Protein AF-A0A176WKT1-F1 (afdb_monomer_lite)

Radius of gyration: 21.12 Å; chains: 1; bounding box: 50×40×66 Å

pLDDT: mean 72.44, std 17.34, range [36.59, 93.56]

Foldseek 3Di:
DDPDDPPPVLVVQLVVVQVVLLVLVVVLVVVVVVVVVVVVVVVPDPDPDDDDPDDDPDDDDDDPVSNVSNVVSVVVVVVCVVVVSYDPVSVVVSVVVVVVVVVVVVVVVVVVD

Secondary structure (DSSP, 8-state):
-----S-HHHHHHHHHHHHHHHHHHHHHHHHHHHHHHHHHHHHTS-------------SSS---HHHHHHHHHHHHHHHHHHTT-S-HHHHHHHHHHHHHHHHHHHHHHHT--

Sequence (113 aa):
MSAGGPDKSQAKRVELWTKDVLEYAQSLLDEFCTIQAASITSRHSPKPVHGSDVGQSSTEVGESELQVKWRYLLRLAHWHHSEGLLHRVQLVDWALKQLQVDVRSLSTLSIAF

Organism: NCBI:txid1480154

Structure (mmCIF, N/CA/C/O backbone):
data_AF-A0A176WKT1-F1
#
_entry.id   AF-A0A176WKT1-F1
#
loop_
_atom_site.group_PDB
_atom_site.id
_atom_site.type_symbol
_atom_site.label_atom_id
_atom_site.label_alt_id
_atom_site.label_comp_id
_atom_site.label_asym_id
_atom_site.label_entity_id
_atom_site.label_seq_id
_atom_site.pdbx_PDB_ins_code
_atom_site.Cartn_x
_atom_site.Cartn_y
_atom_site.Cartn_z
_atom_site.occupancy
_atom_site.B_iso_or_equiv
_atom_site.auth_seq_id
_atom_site.auth_comp_id
_atom_site.auth_asym_id
_atom_site.auth_atom_id
_atom_site.pdbx_PDB_model_num
ATOM 1 N N . MET A 1 1 ? 24.900 -1.498 -30.619 1.00 36.59 1 MET A N 1
ATOM 2 C CA . MET A 1 1 ? 23.483 -1.609 -30.214 1.00 36.59 1 MET A CA 1
ATOM 3 C C . MET A 1 1 ? 23.472 -2.289 -28.857 1.00 36.59 1 MET A C 1
ATOM 5 O O . MET A 1 1 ? 23.759 -3.475 -28.801 1.00 36.59 1 MET A O 1
ATOM 9 N N . SER A 1 2 ? 23.307 -1.543 -27.762 1.00 42.59 2 SER A N 1
ATOM 10 C CA . SER A 1 2 ? 23.298 -2.156 -26.429 1.00 42.59 2 SER A CA 1
ATOM 11 C C . SER A 1 2 ? 21.880 -2.639 -26.149 1.00 42.59 2 SER A C 1
ATOM 13 O O . SER A 1 2 ? 21.017 -1.852 -25.768 1.00 42.59 2 SER A O 1
ATOM 15 N N . ALA A 1 3 ? 21.616 -3.914 -26.427 1.00 53.72 3 ALA A N 1
ATOM 16 C CA . ALA A 1 3 ? 20.428 -4.586 -25.923 1.00 53.72 3 ALA A CA 1
ATOM 17 C C . ALA A 1 3 ? 20.647 -4.800 -24.420 1.00 53.72 3 ALA A C 1
ATOM 19 O O . ALA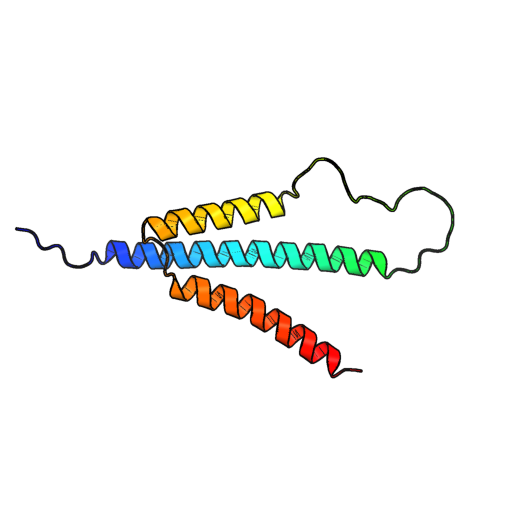 A 1 3 ? 21.187 -5.819 -23.991 1.00 53.72 3 ALA A O 1
ATOM 20 N N . GLY A 1 4 ? 20.325 -3.775 -23.630 1.00 48.97 4 GLY A N 1
ATOM 21 C CA . GLY A 1 4 ? 20.299 -3.876 -22.179 1.00 48.97 4 GLY A CA 1
ATOM 22 C C . GLY A 1 4 ? 19.243 -4.901 -21.794 1.00 48.97 4 GLY A C 1
ATOM 23 O O . GLY A 1 4 ? 18.050 -4.635 -21.921 1.00 48.97 4 GLY A O 1
ATOM 24 N N . GLY A 1 5 ? 19.678 -6.090 -21.372 1.00 59.25 5 GLY A N 1
ATOM 25 C CA . GLY A 1 5 ? 18.801 -7.043 -20.697 1.00 59.25 5 GLY A CA 1
ATOM 26 C C . GLY A 1 5 ? 18.149 -6.392 -19.469 1.00 59.25 5 GLY A C 1
ATOM 27 O O . GLY A 1 5 ? 18.650 -5.362 -19.008 1.00 59.25 5 GLY A O 1
ATOM 28 N N . PRO A 1 6 ? 17.051 -6.963 -18.938 1.00 59.41 6 PRO A N 1
ATOM 29 C CA . PRO A 1 6 ? 16.332 -6.395 -17.801 1.00 59.41 6 PRO A CA 1
ATOM 30 C C . PRO A 1 6 ? 17.325 -6.051 -16.693 1.00 59.41 6 PRO A C 1
ATOM 32 O O . PRO A 1 6 ? 18.047 -6.916 -16.188 1.00 59.41 6 PRO A O 1
ATOM 35 N N . ASP A 1 7 ? 17.425 -4.757 -16.399 1.00 65.25 7 ASP A N 1
ATOM 36 C CA . ASP A 1 7 ? 18.442 -4.226 -15.513 1.00 65.25 7 ASP A CA 1
ATOM 37 C C . ASP A 1 7 ? 18.221 -4.843 -14.127 1.00 65.25 7 ASP A C 1
ATOM 39 O O . ASP A 1 7 ? 17.192 -4.628 -13.484 1.00 65.25 7 ASP A O 1
ATOM 43 N N . LYS A 1 8 ? 19.178 -5.649 -13.654 1.00 70.31 8 LYS A N 1
ATOM 44 C CA . LYS A 1 8 ? 19.130 -6.262 -12.316 1.00 70.31 8 LYS A CA 1
ATOM 45 C C . LYS A 1 8 ? 18.945 -5.198 -11.221 1.00 70.31 8 LYS A C 1
ATOM 47 O O . LYS A 1 8 ? 18.458 -5.523 -10.139 1.00 70.31 8 LYS A O 1
ATOM 52 N N . SER A 1 9 ? 19.306 -3.939 -11.493 1.00 79.38 9 SER A N 1
ATOM 53 C CA . SER A 1 9 ? 19.040 -2.791 -10.623 1.00 79.38 9 SER A CA 1
ATOM 54 C C . SER A 1 9 ? 17.553 -2.416 -10.566 1.00 79.38 9 SER A C 1
ATOM 56 O O . SER A 1 9 ? 17.060 -2.007 -9.518 1.00 79.38 9 SER A O 1
ATOM 58 N N . GLN A 1 10 ? 16.815 -2.566 -11.669 1.00 82.50 10 GLN A N 1
ATOM 59 C CA . GLN A 1 10 ? 15.384 -2.293 -11.736 1.00 82.50 10 GLN A CA 1
ATOM 60 C C . GLN A 1 10 ? 14.622 -3.316 -10.899 1.00 82.50 10 GLN A C 1
ATOM 62 O O . GLN A 1 10 ? 13.872 -2.913 -10.021 1.00 82.50 10 GLN A O 1
ATOM 67 N N . ALA A 1 11 ? 14.882 -4.613 -11.084 1.00 83.50 11 ALA A N 1
ATOM 68 C CA . ALA A 1 11 ? 14.204 -5.670 -10.327 1.00 83.50 11 ALA A CA 1
ATOM 69 C C . ALA A 1 11 ? 14.360 -5.498 -8.804 1.00 83.50 11 ALA A C 1
ATOM 71 O O . ALA A 1 11 ? 13.374 -5.545 -8.071 1.00 83.50 11 ALA A O 1
ATOM 72 N N . LYS A 1 12 ? 15.580 -5.194 -8.337 1.00 87.06 12 LYS A N 1
ATOM 73 C CA . LYS A 1 12 ? 15.846 -4.896 -6.919 1.00 87.06 12 LYS A CA 1
ATOM 74 C C . LYS A 1 12 ? 15.094 -3.662 -6.422 1.00 87.06 12 LYS A C 1
ATOM 76 O O . LYS A 1 12 ? 14.597 -3.663 -5.302 1.00 87.06 12 LYS A O 1
ATOM 81 N N . ARG A 1 13 ? 15.002 -2.609 -7.242 1.00 86.31 13 ARG A N 1
ATOM 82 C CA . ARG A 1 13 ? 14.221 -1.411 -6.900 1.00 86.31 13 ARG A CA 1
ATOM 83 C C . ARG A 1 13 ? 12.740 -1.739 -6.752 1.00 86.31 13 ARG A C 1
ATOM 85 O O . ARG A 1 13 ? 12.146 -1.290 -5.783 1.00 86.31 13 ARG A O 1
ATOM 92 N N . VAL A 1 14 ? 12.166 -2.535 -7.659 1.00 89.69 14 VAL A N 1
ATOM 93 C CA . VAL A 1 14 ? 10.758 -2.959 -7.560 1.00 89.69 14 VAL A CA 1
ATOM 94 C C . VAL A 1 14 ? 10.521 -3.756 -6.275 1.00 89.69 14 VAL A C 1
ATOM 96 O O . VAL A 1 14 ? 9.525 -3.543 -5.589 1.00 89.69 14 VAL A O 1
ATOM 99 N N . GLU A 1 15 ? 11.432 -4.664 -5.925 1.00 89.88 15 GLU A N 1
ATOM 100 C CA . GLU A 1 15 ? 11.329 -5.470 -4.706 1.00 89.88 15 GLU A CA 1
ATOM 101 C C . GLU A 1 15 ? 11.361 -4.609 -3.434 1.00 89.88 15 GLU A C 1
ATOM 103 O O . GLU A 1 15 ? 10.469 -4.733 -2.595 1.00 89.88 15 GLU A O 1
ATOM 108 N N . LEU A 1 16 ? 12.328 -3.690 -3.327 1.00 90.44 16 LEU A N 1
ATOM 109 C CA . LEU A 1 16 ? 12.451 -2.773 -2.189 1.00 90.44 16 LEU A CA 1
ATOM 110 C C . LEU A 1 16 ? 11.222 -1.868 -2.052 1.00 90.44 16 LEU A C 1
ATOM 112 O O . LEU A 1 16 ? 10.612 -1.828 -0.989 1.00 90.44 16 LEU A O 1
ATOM 116 N N . TRP A 1 17 ? 10.802 -1.220 -3.142 1.00 90.06 17 TRP A N 1
ATOM 117 C CA . TRP A 1 17 ? 9.612 -0.367 -3.133 1.00 90.06 17 TRP A CA 1
ATOM 118 C C . TRP A 1 17 ? 8.350 -1.134 -2.754 1.00 90.06 17 TRP A C 1
ATOM 120 O O . TRP A 1 17 ? 7.524 -0.625 -1.999 1.00 90.06 17 TRP A O 1
ATOM 130 N N . THR A 1 18 ? 8.197 -2.363 -3.253 1.00 91.44 18 THR A N 1
ATOM 131 C CA . THR A 1 18 ? 7.031 -3.179 -2.900 1.00 91.44 18 THR A CA 1
ATOM 132 C C . THR A 1 18 ? 7.028 -3.498 -1.414 1.00 91.44 18 THR A C 1
ATOM 134 O O . THR A 1 18 ? 5.992 -3.354 -0.772 1.00 91.44 18 THR A O 1
ATOM 137 N N . LYS A 1 19 ? 8.178 -3.884 -0.855 1.00 92.62 19 LYS A N 1
ATOM 138 C CA . LYS A 1 19 ? 8.298 -4.158 0.575 1.00 92.62 19 LYS A CA 1
ATOM 139 C C . LYS A 1 19 ? 7.941 -2.925 1.410 1.00 92.62 19 LYS A C 1
ATOM 141 O O . LYS A 1 19 ? 7.080 -3.031 2.279 1.00 92.62 19 LYS A O 1
ATOM 146 N N . ASP A 1 20 ? 8.544 -1.778 1.113 1.00 91.12 20 ASP A N 1
ATOM 147 C CA . ASP A 1 20 ? 8.362 -0.554 1.900 1.00 91.12 20 ASP A CA 1
ATOM 148 C C . ASP A 1 20 ? 6.906 -0.062 1.862 1.00 91.12 20 ASP A C 1
ATOM 150 O O . ASP A 1 20 ? 6.340 0.315 2.890 1.00 91.12 20 ASP A O 1
ATOM 154 N N . VAL A 1 21 ? 6.255 -0.125 0.693 1.00 90.62 21 VAL A N 1
ATOM 155 C CA . VAL A 1 21 ? 4.834 0.234 0.553 1.00 90.62 21 VAL A CA 1
ATOM 156 C C . VAL A 1 21 ? 3.943 -0.703 1.364 1.00 90.62 21 VAL A C 1
ATOM 158 O O . VAL A 1 21 ? 3.013 -0.232 2.018 1.00 90.62 21 VAL A O 1
ATOM 161 N N . LEU A 1 22 ? 4.211 -2.011 1.344 1.00 92.50 22 LEU A N 1
ATOM 162 C CA . LEU A 1 22 ? 3.432 -2.986 2.110 1.00 92.50 22 LEU A CA 1
ATOM 163 C C . LEU A 1 22 ? 3.629 -2.834 3.621 1.00 92.50 22 LEU A C 1
ATOM 165 O O . LEU A 1 22 ? 2.662 -2.938 4.372 1.00 92.50 22 LEU A O 1
ATOM 169 N N . GLU A 1 23 ? 4.855 -2.563 4.064 1.00 93.56 23 GLU A N 1
ATOM 170 C CA . GLU A 1 23 ? 5.176 -2.343 5.476 1.00 93.56 23 GLU A CA 1
ATOM 171 C C . GLU A 1 23 ? 4.472 -1.089 6.011 1.00 93.56 23 GLU A C 1
ATOM 173 O O . GLU A 1 23 ? 3.795 -1.138 7.041 1.00 93.56 23 GLU A O 1
ATOM 178 N N . TYR A 1 24 ? 4.524 0.013 5.258 1.00 92.44 24 TYR A N 1
ATOM 179 C CA . TYR A 1 24 ? 3.810 1.230 5.630 1.00 92.44 24 TYR A CA 1
ATOM 180 C C . TYR A 1 24 ? 2.286 1.038 5.600 1.00 92.44 24 TYR A C 1
ATOM 182 O O . TYR A 1 24 ? 1.598 1.442 6.539 1.00 92.44 24 TYR A O 1
ATOM 190 N N . ALA A 1 25 ? 1.750 0.360 4.580 1.00 91.00 25 ALA A N 1
ATOM 191 C CA . ALA A 1 25 ? 0.325 0.040 4.504 1.00 91.00 25 ALA A CA 1
ATOM 192 C C . ALA A 1 25 ? -0.149 -0.791 5.708 1.00 91.00 25 ALA A C 1
ATOM 194 O O . ALA A 1 25 ? -1.215 -0.512 6.256 1.00 91.00 25 ALA A O 1
ATOM 195 N N . GLN A 1 26 ? 0.652 -1.768 6.147 1.00 92.06 26 GLN A N 1
ATOM 196 C CA . GLN A 1 26 ? 0.356 -2.561 7.339 1.00 92.06 26 GLN A CA 1
ATOM 197 C C . GLN A 1 26 ? 0.322 -1.686 8.594 1.00 92.06 26 GLN A C 1
ATOM 199 O O . GLN A 1 26 ? -0.649 -1.754 9.338 1.00 92.06 26 GLN A O 1
ATOM 204 N N . SER A 1 27 ? 1.310 -0.806 8.787 1.00 91.56 27 SER A N 1
ATOM 205 C CA . SER A 1 27 ? 1.333 0.086 9.957 1.00 91.56 27 SER A CA 1
ATOM 206 C C . SER A 1 27 ? 0.087 0.975 10.061 1.00 91.56 27 SER A C 1
ATOM 208 O O . SER A 1 27 ? -0.453 1.161 11.150 1.00 91.56 27 SER A O 1
ATOM 210 N N . LEU A 1 28 ? -0.421 1.470 8.925 1.00 89.62 28 LEU A N 1
ATOM 211 C CA . LEU A 1 28 ? -1.639 2.279 8.889 1.00 89.62 28 LEU A CA 1
ATOM 212 C C . LEU A 1 28 ? -2.887 1.444 9.211 1.00 89.62 28 LEU A C 1
ATOM 214 O O . LEU A 1 28 ? -3.805 1.943 9.863 1.00 89.62 28 LEU A O 1
ATOM 218 N N . LEU A 1 29 ? -2.935 0.180 8.774 1.00 87.81 29 LEU A N 1
ATOM 219 C CA . LEU A 1 29 ? -4.015 -0.740 9.144 1.00 87.81 29 LEU A CA 1
ATOM 220 C C . LEU A 1 29 ? -3.993 -1.065 10.639 1.00 87.81 29 LEU A C 1
ATOM 222 O O . LEU A 1 29 ? -5.045 -1.060 11.275 1.00 87.81 29 LEU A O 1
ATOM 226 N N . ASP A 1 30 ? -2.817 -1.300 11.214 1.00 88.06 30 ASP A N 1
ATOM 227 C CA . ASP A 1 30 ? -2.673 -1.588 12.642 1.00 88.06 30 ASP A CA 1
ATOM 228 C C . ASP A 1 30 ? -3.104 -0.378 13.494 1.00 88.06 30 ASP A C 1
ATOM 230 O O . ASP A 1 30 ? -3.823 -0.528 14.490 1.00 88.06 30 ASP A O 1
ATOM 234 N N . GLU A 1 31 ? -2.745 0.839 13.065 1.00 87.88 31 GLU A N 1
ATOM 235 C CA . GLU A 1 31 ? -3.214 2.094 13.665 1.00 87.88 31 GLU A CA 1
ATOM 236 C C . GLU A 1 31 ? -4.746 2.218 13.566 1.00 87.88 31 GLU A C 1
ATOM 238 O O . GLU A 1 31 ? -5.412 2.514 14.563 1.00 87.88 31 GLU A O 1
ATOM 243 N N . PHE A 1 32 ? -5.331 1.903 12.403 1.00 83.88 32 PHE A N 1
ATOM 244 C CA . PHE A 1 32 ? -6.783 1.905 12.201 1.00 83.88 32 PHE A CA 1
ATOM 245 C C . PHE A 1 32 ? -7.500 0.941 13.153 1.00 83.88 32 PHE A C 1
ATOM 247 O O . PHE A 1 32 ? -8.460 1.327 13.824 1.00 83.88 32 PHE A O 1
ATOM 254 N N . CYS A 1 33 ? -7.016 -0.299 13.252 1.00 81.81 33 CYS A N 1
ATOM 255 C CA . CYS A 1 33 ? -7.562 -1.325 14.138 1.00 81.81 33 CYS A CA 1
ATOM 256 C C . CYS A 1 33 ? -7.467 -0.914 15.613 1.00 81.81 33 CYS A C 1
ATOM 258 O O . CYS A 1 33 ? -8.426 -1.094 16.366 1.00 81.81 33 CYS A O 1
ATOM 260 N N . THR A 1 34 ? -6.350 -0.304 16.017 1.00 81.31 34 THR A N 1
ATOM 261 C CA . THR A 1 34 ? -6.134 0.179 17.390 1.00 81.31 34 THR A CA 1
ATOM 262 C C . THR A 1 34 ? -7.129 1.280 17.760 1.00 81.31 34 THR A C 1
ATOM 264 O O . THR A 1 34 ? -7.769 1.216 18.813 1.00 81.31 34 THR A O 1
ATOM 267 N N . ILE A 1 35 ? -7.319 2.264 16.875 1.00 80.19 35 ILE A N 1
ATOM 268 C CA . ILE A 1 35 ? -8.292 3.348 17.075 1.00 80.19 35 ILE A CA 1
ATOM 269 C C . ILE A 1 35 ? -9.718 2.786 17.140 1.00 80.19 35 ILE A C 1
ATOM 271 O O . ILE A 1 35 ? -10.509 3.188 18.000 1.00 80.19 35 ILE A O 1
ATOM 275 N N . GLN A 1 36 ? -10.055 1.825 16.274 1.00 73.56 36 GLN A N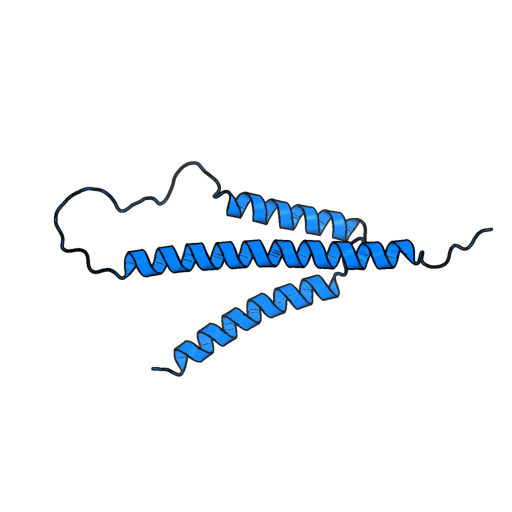 1
ATOM 276 C CA . GLN A 1 36 ? -11.371 1.187 16.290 1.00 73.56 36 GLN A CA 1
ATOM 277 C C . GLN A 1 36 ? -11.628 0.427 17.600 1.00 73.56 36 GLN A C 1
ATOM 279 O O . GLN A 1 36 ? -12.680 0.606 18.218 1.00 73.56 36 GLN A O 1
ATOM 284 N N . ALA A 1 37 ? -10.659 -0.362 18.070 1.00 72.06 37 ALA A N 1
ATOM 285 C CA . ALA A 1 37 ? -10.759 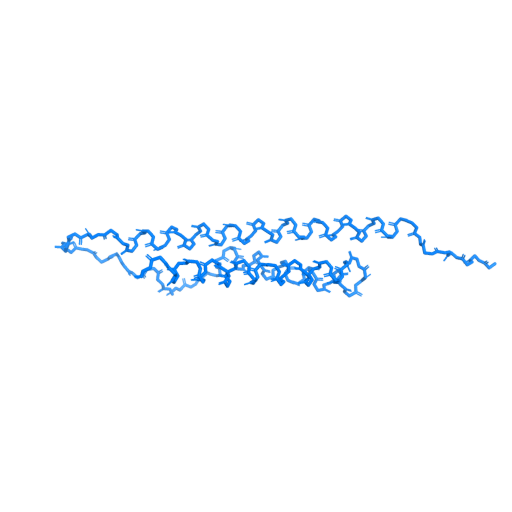-1.100 19.327 1.00 72.06 37 ALA A CA 1
ATOM 286 C C . ALA A 1 37 ? -10.927 -0.161 20.539 1.00 72.06 37 ALA A C 1
ATOM 288 O O . ALA A 1 37 ? -11.768 -0.406 21.411 1.00 72.06 37 ALA A O 1
ATOM 289 N N . ALA A 1 38 ? -10.203 0.962 20.569 1.00 71.19 38 ALA A N 1
ATOM 290 C CA . ALA A 1 38 ? -10.370 1.994 21.595 1.00 71.19 38 ALA A CA 1
ATOM 291 C C . ALA A 1 38 ? -11.782 2.620 21.568 1.00 71.19 38 ALA A C 1
ATOM 293 O O . ALA A 1 38 ? -12.396 2.848 22.612 1.00 71.19 38 ALA A O 1
ATOM 294 N N . SER A 1 39 ? -12.348 2.841 20.378 1.00 68.69 39 SER A N 1
ATOM 295 C CA . SER A 1 39 ? -13.716 3.354 20.222 1.00 68.69 39 SER A CA 1
ATOM 296 C C . SER A 1 39 ? -14.794 2.362 20.693 1.00 68.69 39 SER A C 1
ATOM 298 O O . SER A 1 39 ? -15.813 2.764 21.259 1.00 68.69 39 SER A O 1
ATOM 300 N N . ILE A 1 40 ? -14.589 1.057 20.486 1.00 62.94 40 ILE A N 1
ATOM 301 C CA . ILE A 1 40 ? -15.525 0.007 20.924 1.00 62.94 40 ILE A CA 1
ATOM 302 C C . ILE A 1 40 ? -15.481 -0.166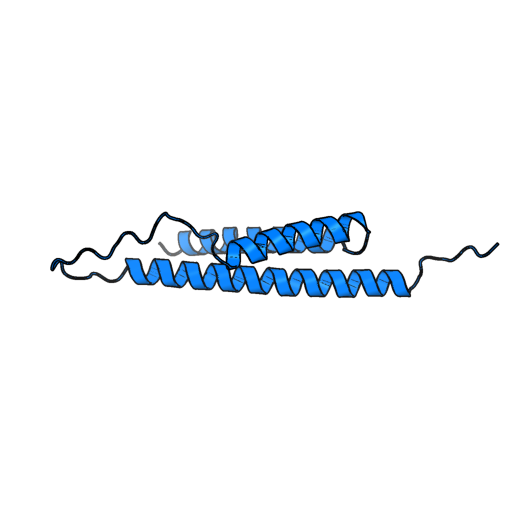 22.449 1.00 62.94 40 ILE A C 1
ATOM 304 O O . ILE A 1 40 ? -16.525 -0.179 23.099 1.00 62.94 40 ILE A O 1
ATOM 308 N N . THR A 1 41 ? -14.284 -0.233 23.037 1.00 60.72 41 THR A N 1
ATOM 309 C CA . THR A 1 41 ? -14.105 -0.378 24.496 1.00 60.72 41 THR A CA 1
ATOM 310 C C . THR A 1 41 ? -14.646 0.823 25.278 1.00 60.72 41 THR A C 1
ATOM 312 O O . THR A 1 41 ? -15.258 0.645 26.331 1.00 60.72 41 THR A O 1
ATOM 315 N N . SER A 1 42 ? -14.525 2.038 24.731 1.00 56.16 42 SER A N 1
ATOM 316 C CA . SER A 1 42 ? -15.114 3.256 25.308 1.00 56.16 42 SER A CA 1
ATOM 317 C C . SER A 1 42 ? -16.652 3.218 25.362 1.00 56.16 42 SER A C 1
ATOM 319 O O . SER A 1 42 ? -17.253 3.737 26.305 1.00 56.16 42 SER A O 1
ATOM 321 N N . ARG A 1 43 ? -17.305 2.548 24.398 1.00 53.66 43 ARG A N 1
ATOM 322 C CA . ARG A 1 43 ? -18.774 2.417 24.327 1.00 53.66 43 ARG A CA 1
ATOM 323 C C . ARG A 1 43 ? -19.358 1.321 25.224 1.00 53.66 43 ARG A C 1
ATOM 325 O O . ARG A 1 43 ? -20.545 1.376 25.522 1.00 53.66 43 ARG A O 1
ATOM 332 N N . HIS A 1 44 ? -18.551 0.360 25.674 1.00 51.41 44 HIS A N 1
ATOM 333 C CA . HIS A 1 44 ? -19.007 -0.765 26.504 1.00 51.41 44 HIS A CA 1
ATOM 334 C C . HIS A 1 44 ? -18.865 -0.554 28.021 1.00 51.41 44 HIS A C 1
ATOM 336 O O . HIS A 1 44 ? -19.245 -1.436 28.790 1.00 51.41 44 HIS A O 1
ATOM 342 N N . SER A 1 45 ? -18.372 0.599 28.485 1.00 45.66 45 SER A N 1
ATOM 343 C CA . SER A 1 45 ? -18.460 0.949 29.910 1.00 45.66 45 SER A CA 1
ATOM 344 C C . SER A 1 45 ? -19.865 1.463 30.252 1.00 45.66 45 SER A C 1
ATOM 346 O O . SER A 1 45 ? -20.262 2.497 29.708 1.00 45.66 45 SER A O 1
ATOM 348 N N . PRO A 1 46 ? -20.615 0.823 31.173 1.00 44.31 46 PRO A N 1
ATOM 349 C CA . PRO A 1 46 ? -21.871 1.368 31.667 1.00 44.31 46 PRO A CA 1
ATOM 350 C C . PRO A 1 46 ? -21.549 2.581 32.544 1.00 44.31 46 PRO A C 1
ATOM 352 O O . PRO A 1 46 ? -21.218 2.449 33.721 1.00 44.31 46 PRO A O 1
ATOM 355 N N . LYS A 1 47 ? -21.590 3.785 31.970 1.00 52.62 47 LYS A N 1
ATOM 356 C CA . LYS A 1 47 ? -21.558 5.011 32.771 1.00 52.62 47 LYS A CA 1
ATOM 357 C C . LYS A 1 47 ? -22.953 5.245 33.369 1.00 52.62 47 LYS A C 1
ATOM 359 O O . LYS A 1 47 ? -23.926 5.233 32.613 1.00 52.62 47 LYS A O 1
ATOM 364 N N . PRO A 1 48 ? -23.084 5.466 34.690 1.00 43.88 48 PRO A N 1
ATOM 365 C CA . PRO A 1 48 ? -24.346 5.897 35.270 1.00 43.88 48 PRO A CA 1
ATOM 366 C C . PRO A 1 48 ? -24.701 7.289 34.736 1.00 43.88 48 PRO A C 1
ATOM 368 O O . PRO A 1 48 ? -23.850 8.174 34.648 1.00 43.88 48 PRO A O 1
ATOM 371 N N . VAL A 1 49 ? -25.970 7.457 34.367 1.00 49.06 49 VAL A N 1
ATOM 372 C CA . VAL A 1 49 ? -26.572 8.722 33.942 1.00 49.06 49 VAL A CA 1
ATOM 373 C C . VAL A 1 49 ? -26.427 9.749 35.066 1.00 49.06 49 VAL A C 1
ATOM 375 O O . VAL A 1 49 ? -27.175 9.742 36.043 1.00 49.06 49 VAL A O 1
ATOM 378 N N . HIS A 1 50 ? -25.475 10.663 34.915 1.00 43.50 50 HIS A N 1
ATOM 379 C CA . HIS A 1 50 ? -25.583 11.984 35.511 1.00 43.50 50 HIS A CA 1
ATOM 380 C C . HIS A 1 50 ? -25.029 13.014 34.537 1.00 43.50 50 HIS A C 1
ATOM 382 O O . HIS A 1 50 ? -23.944 12.843 33.985 1.00 43.50 50 HIS A O 1
ATOM 388 N N . GLY A 1 51 ? -25.864 14.013 34.260 1.00 49.78 51 GLY A N 1
ATOM 389 C CA . GLY A 1 51 ? -25.747 14.904 33.120 1.00 49.78 51 GLY A CA 1
ATOM 390 C C . GLY A 1 51 ? -24.391 15.582 33.006 1.00 49.78 51 GLY A C 1
ATOM 391 O O . GLY A 1 51 ? -23.935 16.249 33.925 1.00 49.78 51 GLY A O 1
ATOM 392 N N . SER A 1 52 ? -23.785 15.446 31.837 1.00 40.94 52 SER A N 1
ATOM 393 C CA . SER A 1 52 ? -23.196 16.563 31.116 1.00 40.94 52 SER A CA 1
ATOM 394 C C . SER A 1 52 ? -22.901 16.100 29.696 1.00 40.94 52 SER A C 1
ATOM 396 O O . SER A 1 52 ? -22.542 14.949 29.445 1.00 40.94 52 SER A O 1
ATOM 398 N N . ASP A 1 53 ? -23.131 17.017 28.784 1.00 50.19 53 ASP A N 1
ATOM 399 C CA . ASP A 1 53 ? -23.189 16.903 27.339 1.00 50.19 53 ASP A CA 1
ATOM 400 C C . ASP A 1 53 ? -21.813 16.567 26.730 1.00 50.19 53 ASP A C 1
ATOM 402 O O . ASP A 1 53 ? -21.074 17.441 26.289 1.00 50.19 53 ASP A O 1
ATOM 406 N N . VAL A 1 54 ? -21.401 15.295 26.768 1.00 50.03 54 VAL A N 1
ATOM 407 C CA . VAL A 1 54 ? -20.151 14.839 26.135 1.00 50.03 54 VAL A CA 1
ATOM 408 C C . VAL A 1 54 ? -20.381 13.473 25.508 1.00 50.03 54 VAL A C 1
ATOM 410 O O . VAL A 1 54 ? -20.140 12.432 26.118 1.00 50.03 54 VAL A O 1
ATOM 41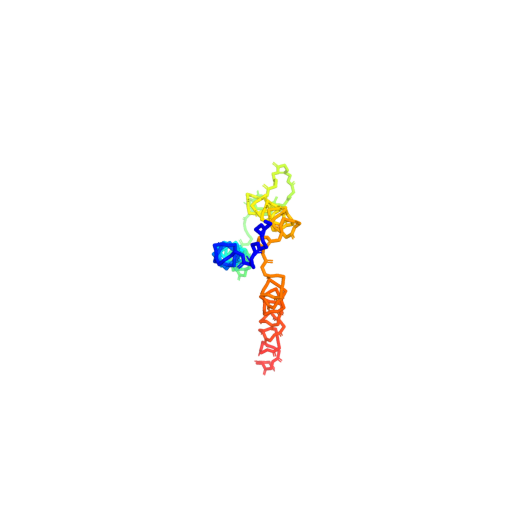3 N N . GLY A 1 55 ? -20.882 13.456 24.276 1.00 46.12 55 GLY A N 1
ATOM 414 C CA . GLY A 1 55 ? -21.163 12.181 23.620 1.00 46.12 55 GLY A CA 1
ATOM 415 C C . GLY A 1 55 ? -21.417 12.216 22.126 1.00 46.12 55 GLY A C 1
ATOM 416 O O . GLY A 1 55 ? -21.889 11.219 21.596 1.00 46.12 55 GLY A O 1
ATOM 417 N N . GLN A 1 56 ? -21.116 13.312 21.433 1.00 43.31 56 GLN A N 1
ATOM 418 C CA . GLN A 1 56 ? -21.151 13.357 19.972 1.00 43.31 56 GLN A CA 1
ATOM 419 C C . GLN A 1 56 ? -19.935 14.121 19.442 1.00 43.31 56 GLN A C 1
ATOM 421 O O . GLN A 1 56 ? -20.052 15.178 18.843 1.00 43.31 56 GLN A O 1
ATOM 426 N N . SER A 1 57 ? -18.737 13.554 19.621 1.00 42.94 57 SER A N 1
ATOM 427 C CA . SER A 1 57 ? -17.624 13.834 18.700 1.00 42.94 57 SER A CA 1
ATOM 428 C C . SER A 1 57 ? -17.783 12.939 17.470 1.00 42.94 57 SER A C 1
ATOM 430 O O . SER A 1 57 ? -17.037 11.996 17.211 1.00 42.94 57 SER A O 1
ATOM 432 N N . SER A 1 58 ? -18.868 13.176 16.750 1.00 56.44 58 SER A N 1
ATOM 433 C CA . SER A 1 58 ? -18.973 12.799 15.356 1.00 56.44 58 SER A CA 1
ATOM 434 C C . SER A 1 58 ? -19.407 14.046 14.629 1.00 56.44 58 SER A C 1
ATOM 436 O O . SER A 1 58 ? -20.457 14.601 14.940 1.00 56.44 58 SER A O 1
ATOM 438 N N . THR A 1 59 ? -18.641 14.380 13.594 1.00 48.12 59 THR A N 1
ATOM 439 C CA . THR A 1 59 ? -19.012 15.312 12.526 1.00 48.12 59 THR A CA 1
ATOM 440 C C . THR A 1 59 ? -18.729 16.785 12.830 1.00 48.12 59 THR A C 1
ATOM 442 O O . THR A 1 59 ? -19.643 17.516 13.159 1.00 48.12 59 THR A O 1
ATOM 445 N N . GLU A 1 60 ? -17.480 17.240 12.659 1.00 43.94 60 GLU A N 1
ATOM 446 C CA . GLU A 1 60 ? -17.165 18.348 11.736 1.00 43.94 60 GLU A CA 1
ATOM 447 C C . GLU A 1 60 ? -15.650 18.655 11.642 1.00 43.94 60 GLU A C 1
ATOM 449 O O . GLU A 1 60 ? -14.917 18.659 12.623 1.00 43.94 60 GLU A O 1
ATOM 454 N N . VAL A 1 61 ? -15.213 18.917 10.404 1.00 44.22 61 VAL A N 1
ATOM 455 C CA . VAL A 1 61 ? -14.011 19.671 9.988 1.00 44.22 61 VAL A CA 1
ATOM 456 C C . VAL A 1 61 ? -12.622 19.107 10.327 1.00 44.22 61 VAL A C 1
ATOM 458 O O . VAL A 1 61 ? -11.731 19.807 10.797 1.00 44.22 61 VAL A O 1
ATOM 461 N N . GLY A 1 62 ? -12.362 17.856 9.971 1.00 48.91 62 GLY A N 1
ATOM 462 C CA . GLY A 1 62 ? -10.985 17.386 9.837 1.00 48.91 62 GLY A CA 1
ATOM 463 C C . GLY A 1 62 ? -10.955 15.980 9.286 1.00 48.91 62 GLY A C 1
ATOM 464 O O . GLY A 1 62 ? -11.474 15.059 9.912 1.00 48.91 62 GLY A O 1
ATOM 465 N N . GLU A 1 63 ? -10.372 15.789 8.105 1.00 57.81 63 GLU A N 1
ATOM 466 C CA . GLU A 1 63 ? -9.990 14.440 7.699 1.00 57.81 63 GLU A CA 1
ATOM 467 C C . GLU A 1 63 ? -9.068 13.901 8.796 1.00 57.81 63 GLU A C 1
ATOM 469 O O . GLU A 1 63 ? -8.073 14.550 9.122 1.00 57.81 63 GLU A O 1
ATOM 474 N N . SER A 1 64 ? -9.414 12.764 9.412 1.00 76.62 64 SER A N 1
ATOM 475 C CA . SER A 1 64 ? -8.514 12.139 10.385 1.00 76.62 64 SER A CA 1
ATOM 476 C C . SER A 1 64 ? -7.146 11.991 9.720 1.00 76.62 64 SER A C 1
ATOM 478 O O . SER A 1 64 ? -7.073 11.580 8.560 1.00 76.62 64 SER A O 1
ATOM 480 N N . GLU A 1 65 ? -6.067 12.340 10.421 1.00 82.94 65 GLU A N 1
ATOM 481 C CA . GLU A 1 65 ? -4.700 12.277 9.886 1.00 82.94 65 GLU A CA 1
ATOM 482 C C . GLU A 1 65 ? -4.417 10.916 9.225 1.00 82.94 65 GLU A C 1
ATOM 484 O O . GLU A 1 65 ? -3.797 10.832 8.165 1.00 82.94 65 GLU A O 1
ATOM 489 N N . LEU A 1 66 ? -4.986 9.851 9.792 1.00 82.81 66 LEU A N 1
ATOM 490 C CA . LEU A 1 66 ? -4.935 8.501 9.256 1.00 82.81 66 LEU A CA 1
ATOM 491 C C . LEU A 1 66 ? -5.624 8.357 7.887 1.00 82.81 66 LEU A C 1
ATOM 493 O O . LEU A 1 66 ? -5.081 7.716 6.991 1.00 82.81 66 LEU A O 1
ATOM 497 N N . GLN A 1 67 ? -6.788 8.980 7.679 1.00 81.38 67 GLN A N 1
ATOM 498 C CA . GLN A 1 67 ? -7.452 8.993 6.369 1.00 81.38 67 GLN A CA 1
ATOM 499 C C . GLN A 1 67 ? -6.619 9.734 5.319 1.00 81.38 67 GLN A C 1
ATOM 501 O O . GLN A 1 67 ? -6.570 9.307 4.162 1.00 81.38 67 GLN A O 1
ATOM 506 N N . VAL A 1 68 ? -5.944 10.818 5.713 1.00 86.75 68 VAL A N 1
ATOM 507 C CA . VAL A 1 68 ? -5.034 11.559 4.828 1.00 86.75 68 VAL A CA 1
ATOM 508 C C . VAL A 1 68 ? -3.840 10.684 4.445 1.00 86.75 68 VAL A C 1
ATOM 510 O O . VAL A 1 68 ? -3.561 10.532 3.251 1.00 86.75 68 VAL A O 1
ATOM 513 N N . LYS A 1 69 ? -3.189 10.047 5.430 1.00 88.81 69 LYS A N 1
ATOM 514 C CA . LYS A 1 69 ? -2.083 9.094 5.219 1.00 88.81 69 LYS A CA 1
ATOM 515 C C . LYS A 1 69 ? -2.501 7.936 4.313 1.00 88.81 69 LYS A C 1
ATOM 517 O O . LYS A 1 69 ? -1.796 7.625 3.356 1.00 88.81 69 LYS A O 1
ATOM 522 N N . TRP A 1 70 ? -3.681 7.360 4.539 1.00 88.88 70 TRP A N 1
ATOM 523 C CA . TRP A 1 70 ? -4.204 6.260 3.729 1.00 88.88 70 TRP A CA 1
ATOM 524 C C . TRP A 1 70 ? -4.456 6.669 2.275 1.00 88.88 70 TRP A C 1
ATOM 526 O O . TRP A 1 70 ? -4.034 5.988 1.341 1.00 88.88 70 TRP A O 1
ATOM 536 N N . ARG A 1 71 ? -5.094 7.823 2.041 1.00 87.81 71 ARG A N 1
ATOM 537 C CA . ARG A 1 71 ? -5.290 8.323 0.670 1.00 87.81 71 ARG A CA 1
ATOM 538 C C . ARG A 1 71 ? -3.975 8.663 -0.016 1.00 87.81 71 ARG A C 1
ATOM 540 O O . ARG A 1 71 ? -3.856 8.476 -1.226 1.00 87.81 71 ARG A O 1
ATOM 547 N N . TYR A 1 72 ? -3.004 9.176 0.733 1.00 88.56 72 TYR A N 1
ATOM 548 C CA . TYR A 1 72 ? -1.668 9.422 0.211 1.00 88.56 72 TYR A CA 1
ATOM 549 C C . TYR A 1 72 ? -0.977 8.116 -0.199 1.00 88.56 72 TYR A C 1
ATOM 551 O O . TYR A 1 72 ? -0.499 8.033 -1.328 1.00 88.56 72 TYR A O 1
ATOM 559 N N . LEU A 1 73 ? -1.031 7.076 0.640 1.00 89.50 73 LEU A N 1
ATOM 560 C CA . LEU A 1 73 ? -0.535 5.735 0.318 1.00 89.50 73 LEU A CA 1
ATOM 561 C C . LEU A 1 73 ? -1.165 5.193 -0.975 1.00 89.50 73 LEU A C 1
ATOM 563 O O . LEU A 1 73 ? -0.441 4.738 -1.856 1.00 89.50 73 LEU A O 1
ATOM 567 N N . LEU A 1 74 ? -2.491 5.279 -1.134 1.00 88.44 74 LEU A N 1
ATOM 568 C CA . LEU A 1 74 ? -3.171 4.804 -2.347 1.00 88.44 74 LEU A CA 1
ATOM 569 C C . LEU A 1 74 ? -2.710 5.547 -3.608 1.00 88.44 74 LEU A C 1
ATOM 571 O O . LEU A 1 74 ? -2.495 4.926 -4.651 1.00 88.44 74 LEU A O 1
ATOM 575 N N . ARG A 1 75 ? -2.528 6.870 -3.519 1.00 87.81 75 ARG A N 1
ATOM 576 C CA . ARG A 1 75 ? -1.990 7.674 -4.628 1.00 87.81 75 ARG A CA 1
ATOM 577 C C . ARG A 1 75 ? -0.553 7.283 -4.957 1.00 87.81 75 ARG A C 1
ATOM 579 O O . ARG A 1 75 ? -0.241 7.089 -6.128 1.00 87.81 75 ARG A O 1
ATOM 586 N N . LEU A 1 76 ? 0.286 7.114 -3.940 1.00 84.94 76 LEU A N 1
ATOM 587 C CA . LEU A 1 76 ? 1.683 6.720 -4.094 1.00 84.94 76 LEU A CA 1
ATOM 588 C C . LEU A 1 76 ? 1.799 5.325 -4.729 1.00 84.94 76 LEU A C 1
ATOM 590 O O . LEU A 1 76 ? 2.527 5.139 -5.702 1.00 84.94 76 LEU A O 1
ATOM 594 N N . ALA A 1 77 ? 0.999 4.368 -4.256 1.00 84.56 77 ALA A N 1
ATOM 595 C CA . ALA A 1 77 ? 0.917 3.033 -4.833 1.00 84.56 77 ALA A CA 1
ATOM 596 C C . ALA A 1 77 ? 0.468 3.075 -6.301 1.00 84.56 77 ALA A C 1
ATOM 598 O O . ALA A 1 77 ? 1.052 2.395 -7.141 1.00 84.56 77 ALA A O 1
ATOM 599 N N . HIS A 1 78 ? -0.520 3.908 -6.643 1.00 85.00 78 HIS A N 1
ATOM 600 C CA . HIS A 1 78 ? -0.952 4.087 -8.030 1.00 85.00 78 HIS A CA 1
ATOM 601 C C . HIS A 1 78 ? 0.163 4.655 -8.924 1.00 85.00 78 HIS A C 1
ATOM 603 O O . HIS A 1 78 ? 0.380 4.155 -10.029 1.00 85.00 78 HIS A O 1
ATOM 609 N N . TRP A 1 79 ? 0.894 5.663 -8.441 1.00 84.38 79 TRP A N 1
ATOM 610 C CA . TRP A 1 79 ? 1.998 6.282 -9.178 1.00 84.38 79 TRP A CA 1
ATOM 611 C C . TRP A 1 79 ? 3.121 5.277 -9.429 1.00 84.38 79 TRP A C 1
ATOM 613 O O . TRP A 1 79 ? 3.463 5.012 -10.581 1.00 84.38 79 TRP A O 1
ATOM 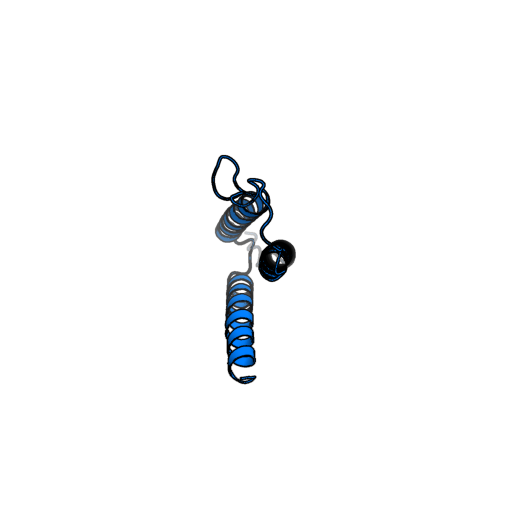623 N N . HIS A 1 80 ? 3.607 4.602 -8.387 1.00 82.81 80 HIS A N 1
ATOM 624 C CA . HIS A 1 80 ? 4.658 3.595 -8.541 1.00 82.81 80 HIS A CA 1
ATOM 625 C C . HIS A 1 80 ? 4.217 2.398 -9.386 1.00 82.81 80 HIS A C 1
ATOM 627 O O . HIS A 1 80 ? 5.009 1.825 -10.131 1.00 82.81 80 HIS A O 1
ATOM 633 N N . HIS A 1 81 ? 2.940 2.032 -9.329 1.00 80.06 81 HIS A N 1
ATOM 634 C CA . HIS A 1 81 ? 2.369 1.020 -10.204 1.00 80.06 81 HIS A CA 1
ATOM 635 C C . HIS A 1 81 ? 2.403 1.440 -11.682 1.00 80.06 81 HIS A C 1
ATOM 637 O O . HIS A 1 81 ? 2.724 0.607 -12.536 1.00 80.06 81 HIS A O 1
ATOM 643 N N . SER A 1 82 ? 2.090 2.705 -11.989 1.00 83.25 82 SER A N 1
ATOM 644 C CA . SER A 1 82 ? 2.164 3.258 -13.350 1.00 83.25 82 SER A CA 1
ATOM 645 C C . SER A 1 82 ? 3.599 3.304 -13.889 1.00 83.25 82 SER A C 1
ATOM 647 O O . SER A 1 82 ? 3.813 3.053 -15.071 1.00 83.25 82 SER A O 1
ATOM 649 N N . GLU A 1 83 ? 4.580 3.494 -13.004 1.00 83.00 83 GLU A N 1
ATOM 650 C CA . GLU A 1 83 ? 6.011 3.504 -13.330 1.00 83.00 83 GLU A CA 1
ATOM 651 C C . GLU A 1 83 ? 6.659 2.105 -13.336 1.00 83.00 83 GLU A C 1
ATOM 653 O O . GLU A 1 83 ? 7.842 1.962 -13.640 1.00 83.00 83 GLU A O 1
ATOM 658 N N . GLY A 1 84 ? 5.906 1.050 -13.002 1.00 83.44 84 GLY A N 1
ATOM 659 C CA . GLY A 1 84 ? 6.430 -0.319 -12.932 1.00 83.44 84 GLY A CA 1
ATOM 660 C C . GLY A 1 84 ? 7.374 -0.567 -11.749 1.00 83.44 84 GLY A C 1
ATOM 661 O O . GLY A 1 84 ? 8.169 -1.502 -11.787 1.00 83.44 84 GLY A O 1
ATOM 662 N N . LEU A 1 85 ? 7.285 0.255 -10.701 1.00 84.25 85 LEU A N 1
ATOM 663 C CA . LEU A 1 85 ? 8.086 0.173 -9.477 1.00 84.25 85 LEU A CA 1
ATOM 664 C C . LEU A 1 85 ? 7.454 -0.706 -8.387 1.00 84.25 85 LEU A C 1
ATOM 666 O O . LEU A 1 85 ? 8.042 -0.866 -7.324 1.00 84.25 85 LEU A O 1
ATOM 670 N N . LEU A 1 86 ? 6.286 -1.303 -8.646 1.00 86.69 86 LEU A N 1
ATOM 671 C CA . LEU A 1 86 ? 5.615 -2.211 -7.712 1.00 86.69 86 LEU A CA 1
ATOM 672 C C . LEU A 1 86 ? 5.274 -3.560 -8.340 1.00 86.69 86 LEU A C 1
ATOM 674 O O . LEU A 1 86 ? 4.737 -3.637 -9.451 1.00 86.69 86 LEU A O 1
ATOM 678 N N . HIS A 1 87 ? 5.482 -4.627 -7.568 1.00 86.44 87 HIS A N 1
ATOM 679 C CA . HIS A 1 87 ? 4.957 -5.949 -7.883 1.00 86.44 87 HIS A CA 1
ATOM 680 C C . HIS A 1 87 ? 3.454 -5.993 -7.601 1.00 86.44 87 HIS A C 1
ATOM 682 O O . HIS A 1 87 ? 3.003 -6.219 -6.479 1.00 86.44 87 HIS A O 1
ATOM 688 N N . ARG A 1 88 ? 2.669 -5.831 -8.667 1.00 83.44 88 ARG A N 1
ATOM 689 C CA . ARG A 1 88 ? 1.195 -5.853 -8.643 1.00 83.44 88 ARG A CA 1
ATOM 690 C C . ARG A 1 88 ? 0.630 -7.064 -7.915 1.00 83.44 88 ARG A C 1
ATOM 692 O O . ARG A 1 88 ? -0.261 -6.918 -7.090 1.00 83.44 88 ARG A O 1
ATOM 699 N N . VAL A 1 89 ? 1.182 -8.239 -8.211 1.00 87.06 89 VAL A N 1
ATOM 700 C CA . VAL A 1 89 ? 0.733 -9.512 -7.636 1.00 87.06 89 VAL A CA 1
ATOM 701 C C . VAL A 1 89 ? 0.904 -9.509 -6.119 1.00 87.06 89 VAL A C 1
ATOM 703 O O . VAL A 1 89 ? -0.050 -9.790 -5.411 1.00 87.06 89 VAL A O 1
ATOM 706 N N . GLN A 1 90 ? 2.063 -9.082 -5.611 1.00 87.56 90 GLN A N 1
ATOM 707 C CA . GLN A 1 90 ? 2.311 -9.021 -4.167 1.00 87.56 90 GLN A CA 1
ATOM 708 C C . GLN A 1 90 ? 1.382 -8.032 -3.456 1.00 87.56 90 GLN A C 1
ATOM 710 O O . GLN A 1 90 ? 0.923 -8.317 -2.352 1.00 87.56 90 GLN A O 1
ATOM 715 N N . LEU A 1 91 ? 1.071 -6.897 -4.089 1.00 86.62 91 LEU A N 1
ATOM 716 C CA . LEU A 1 91 ? 0.154 -5.906 -3.527 1.00 86.62 91 LEU A CA 1
ATOM 717 C C . LEU A 1 91 ? -1.289 -6.424 -3.460 1.00 86.62 91 LEU A C 1
ATOM 719 O O . LEU A 1 91 ? -1.960 -6.251 -2.444 1.00 86.62 91 LEU A O 1
ATOM 723 N N . VAL A 1 92 ? -1.750 -7.104 -4.513 1.00 86.62 92 VAL A N 1
ATOM 724 C CA . VAL A 1 92 ? -3.077 -7.739 -4.544 1.00 86.62 92 VAL A CA 1
ATOM 725 C C . VAL A 1 92 ? -3.151 -8.897 -3.551 1.00 86.62 92 VAL A C 1
ATOM 727 O O . VAL A 1 92 ? -4.099 -8.962 -2.774 1.00 86.62 92 VAL A O 1
ATOM 730 N N . ASP A 1 93 ? -2.145 -9.771 -3.516 1.00 89.69 93 ASP A N 1
ATOM 731 C CA . ASP A 1 93 ? -2.080 -10.887 -2.570 1.00 89.69 93 ASP A CA 1
ATOM 732 C C . ASP A 1 93 ? -2.092 -10.393 -1.124 1.00 89.69 93 ASP A C 1
ATOM 734 O O . ASP A 1 93 ? -2.770 -10.970 -0.273 1.00 89.69 93 ASP A O 1
ATOM 738 N N . TRP A 1 94 ? -1.359 -9.317 -0.833 1.00 91.81 94 TRP A N 1
ATOM 739 C CA . TRP A 1 94 ? -1.393 -8.683 0.477 1.00 91.81 94 TRP A CA 1
ATOM 740 C C . TRP A 1 94 ? -2.791 -8.146 0.794 1.00 91.81 94 TRP A C 1
ATOM 742 O O . TRP A 1 94 ? -3.334 -8.490 1.840 1.00 91.81 94 TRP A O 1
ATOM 752 N N . ALA A 1 95 ? -3.420 -7.394 -0.114 1.00 85.88 95 ALA A N 1
ATOM 753 C CA . ALA A 1 95 ? -4.759 -6.844 0.106 1.00 85.88 95 ALA A CA 1
ATOM 754 C C . ALA A 1 95 ? -5.810 -7.946 0.334 1.00 85.88 95 ALA A C 1
ATOM 756 O O . ALA A 1 95 ? -6.630 -7.853 1.248 1.00 85.88 95 ALA A O 1
ATOM 757 N N . LEU A 1 96 ? -5.751 -9.030 -0.445 1.00 86.81 96 LEU A N 1
ATOM 758 C CA . LEU A 1 96 ? -6.618 -10.194 -0.270 1.00 86.81 96 LEU A CA 1
ATOM 759 C C . LEU A 1 96 ? -6.393 -10.877 1.081 1.00 86.81 96 LEU A C 1
ATOM 761 O O . LEU A 1 96 ? -7.361 -11.298 1.712 1.00 86.81 96 LEU A O 1
ATOM 765 N N . LYS A 1 97 ? -5.144 -10.969 1.555 1.00 88.44 97 LYS A N 1
ATOM 766 C CA . LYS A 1 97 ? -4.844 -11.499 2.893 1.00 88.44 97 LYS A CA 1
ATOM 767 C C . LYS A 1 97 ? -5.465 -10.638 3.988 1.00 88.44 97 LYS A C 1
ATOM 769 O O . LYS A 1 97 ? -6.068 -11.212 4.888 1.00 88.44 97 LYS A O 1
ATOM 774 N N . GLN A 1 98 ? -5.389 -9.308 3.889 1.00 83.38 98 GLN A N 1
ATOM 775 C CA . GLN A 1 98 ? -6.025 -8.419 4.871 1.00 83.38 98 GLN A CA 1
ATOM 776 C C . GLN A 1 98 ? -7.540 -8.665 4.946 1.00 83.38 98 GLN A C 1
ATOM 778 O O . GLN A 1 98 ? -8.090 -8.844 6.029 1.00 83.38 98 GLN A O 1
ATOM 783 N N . LEU A 1 99 ? -8.203 -8.790 3.791 1.00 81.38 99 LEU A N 1
ATOM 784 C CA . LEU A 1 99 ? -9.642 -9.069 3.716 1.00 81.38 99 LEU A CA 1
ATOM 785 C C . LEU A 1 99 ? -10.010 -10.468 4.239 1.00 81.38 99 LEU A C 1
ATOM 787 O O . LEU A 1 99 ? -11.026 -10.644 4.906 1.00 81.38 99 LEU A O 1
ATOM 791 N N . GLN A 1 100 ? -9.198 -11.487 3.949 1.00 75.31 100 GLN A N 1
ATOM 792 C CA . GLN A 1 100 ? -9.450 -12.850 4.428 1.00 75.31 100 GLN A CA 1
ATOM 793 C C . GLN A 1 100 ? -9.242 -13.001 5.934 1.00 75.31 100 GLN A C 1
ATOM 795 O O . GLN A 1 100 ? -9.961 -13.777 6.567 1.00 75.31 100 GLN A O 1
ATOM 800 N N . VAL A 1 101 ? -8.250 -12.311 6.504 1.00 64.94 101 VAL A N 1
ATOM 801 C CA . VAL A 1 101 ? -8.028 -12.293 7.955 1.00 64.94 101 VAL A CA 1
ATOM 802 C C . VAL A 1 101 ? -9.261 -11.729 8.658 1.00 64.94 101 VAL A C 1
ATOM 804 O O . VAL A 1 101 ? -9.713 -12.321 9.636 1.00 64.94 101 VAL A O 1
ATOM 807 N N . ASP A 1 102 ? -9.866 -10.679 8.102 1.00 59.56 102 ASP A N 1
ATOM 808 C CA . ASP A 1 102 ? -11.093 -10.092 8.641 1.00 59.56 102 ASP A CA 1
ATOM 809 C C . ASP A 1 102 ? -12.277 -11.080 8.592 1.00 59.56 102 ASP A C 1
ATOM 811 O O . ASP A 1 102 ? -12.906 -11.372 9.611 1.00 59.56 102 ASP A O 1
ATOM 815 N N . VAL A 1 103 ? -12.506 -11.727 7.440 1.00 63.84 103 VAL A N 1
ATOM 816 C CA . VAL A 1 103 ? -13.581 -12.731 7.287 1.00 63.84 103 VAL A CA 1
ATOM 817 C C . VAL A 1 103 ? -13.406 -13.917 8.243 1.00 63.84 103 VAL A C 1
ATOM 819 O O . VAL A 1 103 ? -14.375 -14.374 8.856 1.00 63.84 103 VAL A O 1
ATOM 822 N N . ARG A 1 104 ? -12.180 -14.435 8.403 1.00 62.00 104 ARG A N 1
ATOM 823 C CA . ARG A 1 104 ? -11.911 -15.550 9.329 1.00 62.00 104 ARG A CA 1
ATOM 824 C C . ARG A 1 104 ? -12.075 -15.135 10.789 1.00 62.00 104 ARG A C 1
ATOM 826 O O . ARG A 1 104 ? -12.630 -15.911 11.563 1.00 62.00 104 ARG A O 1
ATOM 833 N N . SER A 1 105 ? -11.650 -13.929 11.160 1.00 59.62 105 SER A N 1
ATOM 834 C CA . SER A 1 105 ? -11.845 -13.382 12.509 1.00 59.62 105 SER A CA 1
ATOM 835 C C . SER A 1 105 ? -13.334 -13.341 12.884 1.00 59.62 105 SER A C 1
ATOM 837 O O . SER A 1 105 ? -13.738 -13.895 13.909 1.00 59.62 105 SER A O 1
ATOM 839 N N . LEU A 1 106 ? -14.174 -12.822 11.983 1.00 59.38 106 LEU A N 1
ATOM 840 C CA . LEU A 1 106 ? -15.635 -12.803 12.129 1.00 59.38 106 LEU A CA 1
ATOM 841 C C . LEU A 1 106 ? -16.248 -14.207 12.227 1.00 59.38 106 LEU A C 1
ATOM 843 O O . LEU A 1 106 ? -17.112 -14.459 13.065 1.00 59.38 106 LEU A O 1
ATOM 847 N N . SER A 1 107 ? -15.766 -15.140 11.406 1.00 60.41 107 SER A N 1
ATOM 848 C CA . SER A 1 107 ? -16.240 -16.531 11.411 1.00 60.41 107 SER A CA 1
ATOM 849 C C . SER A 1 107 ? -15.926 -17.243 12.731 1.00 60.41 107 SER A C 1
ATOM 851 O O . SER A 1 107 ? -16.732 -18.025 13.223 1.00 60.41 107 SER A O 1
ATOM 853 N N . THR A 1 108 ? -14.766 -16.957 13.327 1.00 57.16 108 THR A N 1
ATOM 854 C CA . THR A 1 108 ? -14.328 -17.580 14.586 1.00 57.16 108 THR A CA 1
ATOM 855 C C . THR A 1 108 ? -15.139 -17.059 15.777 1.00 57.16 108 THR A C 1
ATOM 857 O O . THR A 1 108 ? -15.495 -17.833 16.662 1.00 57.16 108 THR A O 1
ATOM 860 N N . LEU A 1 109 ? -15.506 -15.772 15.769 1.00 56.09 109 LEU A N 1
ATOM 861 C CA . LEU A 1 109 ? -16.402 -15.178 16.768 1.00 56.09 109 LEU A CA 1
ATOM 862 C C . LEU A 1 109 ? -17.831 -15.741 16.691 1.00 56.09 109 LEU A C 1
ATOM 864 O O . LEU A 1 109 ? -18.480 -15.879 17.723 1.00 56.09 109 LEU A O 1
ATOM 868 N N . SER A 1 110 ? -18.307 -16.119 15.500 1.00 54.38 110 SER A N 1
ATOM 869 C CA . SER A 1 110 ? -19.649 -16.694 15.316 1.00 54.38 110 SER A CA 1
ATOM 870 C C . SER A 1 110 ? -19.792 -18.141 15.806 1.00 54.38 110 SER A C 1
ATOM 872 O O . SER A 1 110 ? -20.918 -18.596 15.968 1.00 54.38 110 SER A O 1
ATOM 874 N N . ILE A 1 111 ? -18.692 -18.874 16.002 1.00 55.34 111 ILE A N 1
ATOM 875 C CA . ILE A 1 111 ? -18.707 -20.277 16.467 1.00 55.34 111 ILE A CA 1
ATOM 876 C C . ILE A 1 111 ? -18.585 -20.356 18.005 1.00 55.34 111 ILE A C 1
ATOM 878 O O . ILE A 1 111 ? -18.775 -21.415 18.595 1.00 55.34 111 ILE A O 1
ATOM 882 N N . ALA A 1 112 ? -18.281 -19.237 18.670 1.00 50.44 112 ALA A N 1
ATOM 883 C CA . ALA A 1 112 ? -18.107 -19.157 20.121 1.00 50.44 112 ALA A CA 1
ATOM 884 C C . ALA A 1 112 ? -19.399 -18.819 20.906 1.00 50.44 112 ALA A C 1
ATOM 886 O O . ALA A 1 112 ? -19.318 -18.573 22.110 1.00 50.44 112 ALA A O 1
ATOM 887 N N . PHE A 1 113 ? -20.562 -18.807 20.245 1.00 42.56 113 PHE A N 1
ATOM 888 C CA . PHE A 1 113 ? -21.901 -18.612 20.821 1.00 42.56 113 PHE A CA 1
ATOM 889 C C . PHE A 1 113 ? -22.814 -19.779 20.441 1.00 42.56 113 PHE A C 1
ATOM 891 O O . PHE A 1 113 ? -23.672 -20.134 21.280 1.00 42.56 113 PHE A O 1
#